Protein AF-A0A844DS55-F1 (afdb_monomer_lite)

Foldseek 3Di:
DDPPDWAFLVVVLVVVLVVCVVVVHDPVVSVVSSVVSVLLCVQCVVVVHGTPVPDDPVSVVVSVVVD

Secondary structure (DSSP, 8-state):
-------BHHHHHHHHHHHHHHTT--HHHHHHHHHHHHHHHHHHHHTT--BGGG--HHHHHHHHHH-

Sequence (67 aa):
MIQKVVFMLERDVELFIEHCELKGLSKKTIGSYEQTMRLFIKFSNEQGIVQTEKVTHMMVQNYISVN

Radius of gyration: 13.45 Å; chains: 1; bounding box: 36×34×30 Å

InterPro domains:
  IPR004107 Integrase, SAM-like, N-terminal [PF02899] (15-64)
  IPR010998 Integrase/recombinase, N-terminal [G3DSA:1.10.150.130] (4-66)
  IPR044068 Core-binding (CB) domain [PS51900] (7-67)

pLDDT: mean 93.34, std 10.74, range [41.16, 98.69]

Organism: NCBI:txid853

Structure (mmCIF, N/CA/C/O backbone):
data_AF-A0A844DS55-F1
#
_entry.id   AF-A0A844DS55-F1
#
loop_
_atom_site.group_PDB
_atom_site.id
_atom_site.type_symbol
_atom_site.label_atom_id
_atom_site.label_alt_id
_atom_site.label_comp_id
_atom_site.label_asym_id
_atom_site.label_entity_id
_atom_site.label_seq_id
_atom_site.pdbx_PDB_ins_code
_atom_site.Cartn_x
_atom_site.Cartn_y
_atom_site.Cartn_z
_atom_site.occupancy
_atom_site.B_iso_or_equiv
_atom_site.auth_seq_id
_atom_site.auth_comp_id
_atom_site.auth_asym_id
_atom_site.auth_atom_id
_atom_site.pdbx_PDB_model_num
ATOM 1 N N . MET A 1 1 ? -21.979 -23.520 -5.838 1.00 41.16 1 MET A N 1
ATOM 2 C CA . MET A 1 1 ? -21.281 -22.865 -4.711 1.00 41.16 1 MET A CA 1
ATOM 3 C C . MET A 1 1 ? -20.107 -22.109 -5.301 1.00 41.16 1 MET A C 1
ATOM 5 O O . MET A 1 1 ? -19.260 -22.748 -5.906 1.00 41.16 1 MET A O 1
ATOM 9 N N . ILE A 1 2 ? -20.096 -20.780 -5.240 1.00 57.44 2 ILE A N 1
ATOM 10 C CA . ILE A 1 2 ? -18.944 -19.998 -5.704 1.00 57.44 2 ILE A CA 1
ATOM 11 C C . ILE A 1 2 ? -17.995 -19.894 -4.510 1.00 57.44 2 ILE A C 1
ATOM 13 O O . ILE A 1 2 ? -18.387 -19.367 -3.469 1.00 57.44 2 ILE A O 1
ATOM 17 N N . GLN A 1 3 ? -16.788 -20.449 -4.629 1.00 53.25 3 GLN A N 1
ATOM 18 C CA . GLN A 1 3 ? -15.737 -20.285 -3.626 1.00 53.25 3 GLN A CA 1
ATOM 19 C C . GLN A 1 3 ? -15.425 -18.783 -3.533 1.00 53.25 3 GLN A C 1
ATOM 21 O O . GLN A 1 3 ? -14.998 -18.184 -4.520 1.00 53.25 3 GLN A O 1
ATOM 26 N N . LYS A 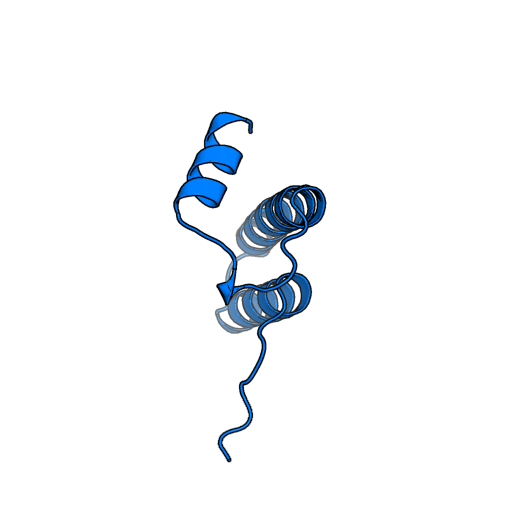1 4 ? -15.670 -18.148 -2.381 1.00 67.94 4 LYS A N 1
ATOM 27 C CA . LYS A 1 4 ? -15.187 -16.781 -2.150 1.00 67.94 4 LYS A CA 1
ATOM 28 C C . LYS A 1 4 ? -13.663 -16.839 -2.112 1.00 67.94 4 LYS A C 1
ATOM 30 O O . LYS A 1 4 ? -13.098 -17.446 -1.207 1.00 67.94 4 LYS A O 1
ATOM 35 N N . VAL A 1 5 ? -13.020 -16.250 -3.113 1.00 75.62 5 VAL A N 1
ATOM 36 C CA . VAL A 1 5 ? -11.578 -16.000 -3.083 1.00 75.62 5 VAL A CA 1
ATOM 37 C C . VAL A 1 5 ? -11.340 -14.909 -2.042 1.00 75.62 5 VAL A C 1
ATOM 39 O O . VAL A 1 5 ? -11.987 -13.866 -2.097 1.00 75.62 5 VAL A O 1
ATOM 42 N N . VAL A 1 6 ? -10.475 -15.193 -1.070 1.00 80.62 6 VAL A N 1
ATOM 43 C CA . VAL A 1 6 ? -10.059 -14.253 -0.022 1.00 80.62 6 VAL A CA 1
ATOM 44 C C . VAL A 1 6 ? -8.690 -13.711 -0.405 1.00 80.62 6 VAL A C 1
ATOM 46 O O . VAL A 1 6 ? -7.798 -14.491 -0.751 1.00 80.62 6 VAL A O 1
ATOM 49 N N . PHE A 1 7 ? -8.540 -12.394 -0.348 1.00 88.44 7 PHE A N 1
ATOM 50 C CA . PHE A 1 7 ? -7.327 -11.686 -0.730 1.00 88.44 7 PHE A CA 1
ATOM 51 C C . PHE A 1 7 ? -6.587 -11.242 0.533 1.00 88.44 7 PHE A C 1
ATOM 53 O O . PHE A 1 7 ? -7.170 -10.622 1.421 1.00 88.44 7 PHE A O 1
ATOM 60 N N . MET A 1 8 ? -5.315 -11.619 0.658 1.00 95.00 8 MET A N 1
ATOM 61 C CA . MET A 1 8 ? -4.518 -11.372 1.864 1.00 95.00 8 MET A CA 1
ATOM 62 C C . MET A 1 8 ? -3.538 -10.240 1.588 1.00 95.00 8 MET A C 1
ATOM 64 O O . MET A 1 8 ? -2.786 -10.330 0.622 1.00 95.00 8 MET A O 1
ATOM 68 N N . LEU A 1 9 ? -3.498 -9.228 2.457 1.00 94.56 9 LEU A N 1
ATOM 69 C CA . LEU A 1 9 ? -2.720 -8.005 2.228 1.00 94.56 9 LEU A CA 1
ATOM 70 C C . LEU A 1 9 ? -1.241 -8.273 1.934 1.00 94.56 9 LEU A C 1
ATOM 72 O O . LEU A 1 9 ? -0.695 -7.713 0.990 1.00 94.56 9 LEU A O 1
ATOM 76 N N . GLU A 1 10 ? -0.601 -9.149 2.711 1.00 95.06 10 GLU A N 1
ATOM 77 C CA . GLU A 1 10 ? 0.812 -9.495 2.508 1.00 95.06 10 GLU A CA 1
ATOM 78 C C . GLU A 1 10 ? 1.053 -10.111 1.128 1.00 95.06 10 GLU A C 1
ATOM 80 O O . GLU A 1 10 ? 1.913 -9.645 0.382 1.00 95.06 10 GLU A O 1
ATOM 85 N N . ARG A 1 11 ? 0.230 -11.096 0.753 1.00 95.56 11 ARG A N 1
ATOM 86 C CA . ARG A 1 11 ? 0.326 -11.771 -0.545 1.00 95.56 11 ARG A CA 1
ATOM 87 C C . ARG A 1 11 ? 0.025 -10.823 -1.704 1.00 95.56 11 ARG A C 1
ATOM 89 O O . ARG A 1 11 ? 0.683 -10.883 -2.736 1.00 95.56 11 ARG A O 1
ATOM 96 N N . ASP A 1 12 ? -0.972 -9.964 -1.558 1.00 96.12 12 ASP A N 1
ATOM 97 C CA . ASP A 1 12 ? -1.363 -9.034 -2.614 1.00 96.12 12 ASP A CA 1
ATOM 98 C C . ASP A 1 12 ? -0.303 -7.956 -2.839 1.00 96.12 12 ASP A C 1
ATOM 100 O O . ASP A 1 12 ? -0.072 -7.553 -3.979 1.00 96.12 12 ASP A O 1
ATOM 104 N N . VAL A 1 13 ? 0.378 -7.517 -1.776 1.00 96.81 13 VAL A N 1
ATOM 105 C CA . VAL A 1 13 ? 1.528 -6.617 -1.901 1.00 96.81 13 VAL A CA 1
ATOM 106 C C . VAL A 1 13 ? 2.685 -7.316 -2.609 1.00 96.81 13 VAL A C 1
ATOM 108 O O . VAL A 1 13 ? 3.275 -6.710 -3.497 1.00 96.81 13 VAL A O 1
ATOM 111 N N . GLU A 1 14 ? 2.979 -8.583 -2.306 1.00 97.56 14 GLU A N 1
ATOM 112 C CA . GLU A 1 14 ? 3.988 -9.352 -3.055 1.00 97.56 14 GLU A CA 1
ATOM 113 C C . GLU A 1 14 ? 3.644 -9.446 -4.549 1.00 97.56 14 GLU A C 1
ATOM 115 O O . GLU A 1 14 ? 4.481 -9.124 -5.392 1.00 97.56 14 GLU A O 1
ATOM 120 N N . LEU A 1 15 ? 2.392 -9.784 -4.884 1.00 97.94 15 LEU A N 1
ATOM 121 C CA . LEU A 1 15 ? 1.912 -9.836 -6.271 1.00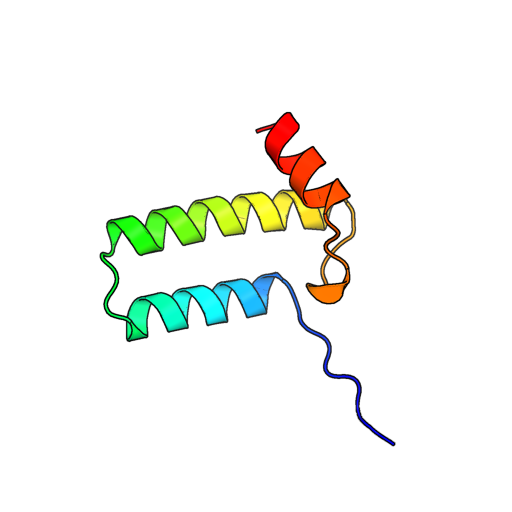 97.94 15 LEU A CA 1
ATOM 122 C C . LEU A 1 15 ? 1.978 -8.467 -6.966 1.00 97.94 15 LEU A C 1
ATOM 124 O O . LEU A 1 15 ? 2.273 -8.381 -8.159 1.00 97.94 15 LEU A O 1
ATOM 128 N N . PHE A 1 16 ? 1.710 -7.382 -6.239 1.00 97.75 16 PHE A N 1
ATOM 129 C CA . PHE A 1 16 ? 1.846 -6.026 -6.762 1.00 97.75 16 PHE A CA 1
ATOM 130 C C . PHE A 1 16 ? 3.309 -5.673 -7.063 1.00 97.75 16 PHE A C 1
ATOM 132 O O . PHE A 1 16 ? 3.591 -5.097 -8.116 1.00 97.75 16 PHE A O 1
ATOM 139 N N . ILE A 1 17 ? 4.244 -6.046 -6.187 1.00 98.38 17 ILE A N 1
ATOM 140 C CA . ILE A 1 17 ? 5.676 -5.825 -6.415 1.00 98.38 17 ILE A CA 1
ATOM 141 C C . ILE A 1 17 ? 6.176 -6.642 -7.611 1.00 98.38 17 ILE A C 1
ATOM 143 O O . ILE A 1 17 ? 6.818 -6.069 -8.492 1.00 98.38 17 ILE A O 1
ATOM 147 N N . GLU A 1 18 ? 5.795 -7.917 -7.720 1.00 98.44 18 GLU A N 1
ATOM 148 C CA . GLU A 1 18 ? 6.088 -8.751 -8.896 1.00 98.44 18 GLU A CA 1
ATOM 149 C C . GLU A 1 18 ? 5.536 -8.109 -10.182 1.00 98.44 18 GLU A C 1
ATOM 151 O O . GLU A 1 18 ? 6.222 -8.012 -11.203 1.00 98.44 18 GLU A O 1
ATOM 156 N N . HIS A 1 19 ? 4.312 -7.575 -10.136 1.00 98.44 19 HIS A N 1
ATOM 157 C CA . HIS A 1 19 ? 3.740 -6.847 -11.265 1.00 98.44 19 HIS A CA 1
ATOM 158 C C . HIS A 1 19 ? 4.573 -5.615 -11.653 1.00 98.44 19 HIS A C 1
ATOM 160 O O . HIS A 1 19 ? 4.780 -5.354 -12.842 1.00 98.44 19 HIS A O 1
ATOM 166 N N . CYS A 1 20 ? 5.060 -4.846 -10.677 1.00 98.56 20 CYS A N 1
ATOM 167 C CA . CYS A 1 20 ? 5.919 -3.690 -10.924 1.00 98.56 20 CYS A CA 1
ATOM 168 C C . CYS A 1 20 ? 7.266 -4.077 -11.557 1.00 98.56 20 CYS A C 1
ATOM 170 O O . CYS A 1 20 ? 7.751 -3.356 -12.436 1.00 98.56 20 CYS A O 1
ATOM 172 N N . GLU A 1 21 ? 7.843 -5.210 -11.155 1.00 98.38 21 GLU A N 1
ATOM 173 C CA . GLU A 1 21 ? 9.045 -5.777 -11.773 1.00 98.38 21 GLU A CA 1
ATOM 174 C C . GLU A 1 21 ? 8.792 -6.162 -13.235 1.00 98.38 21 GLU A C 1
ATOM 176 O O . GLU A 1 21 ? 9.534 -5.733 -14.121 1.00 98.38 21 GLU A O 1
ATOM 181 N N . LEU A 1 22 ? 7.694 -6.875 -13.516 1.00 98.56 22 LEU A N 1
ATOM 182 C CA . LEU A 1 22 ? 7.294 -7.256 -14.878 1.00 98.56 22 LEU A CA 1
ATOM 183 C C . LEU A 1 22 ? 7.016 -6.044 -15.779 1.00 98.56 22 LEU A C 1
ATOM 185 O O . LEU A 1 22 ? 7.246 -6.093 -16.988 1.00 98.56 22 LEU A O 1
ATOM 189 N N . LYS A 1 23 ? 6.537 -4.937 -15.202 1.00 98.38 23 LYS A N 1
ATOM 190 C CA . LYS A 1 23 ? 6.345 -3.660 -15.905 1.00 98.38 23 LYS A CA 1
ATOM 191 C C . LYS A 1 23 ? 7.646 -2.906 -16.181 1.00 98.38 23 LYS A C 1
ATOM 193 O O . LYS A 1 23 ? 7.604 -1.902 -16.890 1.00 98.38 23 LYS A O 1
ATOM 198 N N . GLY A 1 24 ? 8.779 -3.363 -15.650 1.00 98.38 24 GLY A N 1
ATOM 199 C CA . GLY A 1 24 ? 10.079 -2.730 -15.851 1.00 98.38 24 GLY A CA 1
ATOM 200 C C . GLY A 1 24 ? 10.228 -1.399 -15.113 1.00 98.38 24 GLY A C 1
ATOM 201 O O . GLY A 1 24 ? 10.953 -0.519 -15.581 1.00 98.38 24 GLY A O 1
ATOM 202 N N . LEU A 1 25 ? 9.537 -1.215 -13.979 1.00 98.56 25 LEU A N 1
ATOM 203 C CA . LEU A 1 25 ? 9.738 -0.026 -13.151 1.00 98.56 25 LEU A CA 1
ATOM 204 C C . LEU A 1 25 ? 11.166 0.012 -12.591 1.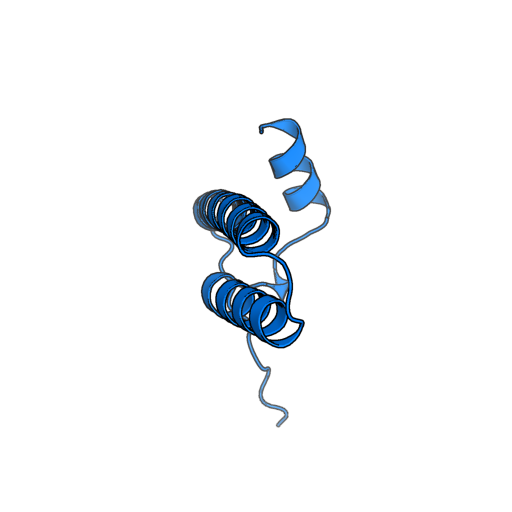00 98.56 25 LEU A C 1
ATOM 206 O O . LEU A 1 25 ? 11.822 -1.012 -12.398 1.00 98.56 25 LEU A O 1
ATOM 210 N N . SER A 1 26 ? 11.666 1.217 -12.306 1.00 98.69 26 SER A N 1
ATOM 211 C CA . SER A 1 26 ? 13.004 1.356 -11.732 1.00 98.69 26 SER A CA 1
ATOM 212 C C . SER A 1 26 ? 13.076 0.699 -10.349 1.00 98.69 26 SER A C 1
ATOM 214 O O . SER A 1 26 ? 12.124 0.779 -9.570 1.00 98.69 26 SER A O 1
ATOM 216 N N . LYS A 1 27 ? 14.241 0.146 -9.986 1.00 98.38 27 LYS A N 1
ATOM 217 C CA . LYS A 1 27 ? 14.471 -0.420 -8.641 1.00 98.38 27 LYS A CA 1
ATOM 218 C C . LYS A 1 27 ? 14.152 0.574 -7.521 1.00 98.38 27 LYS A C 1
ATOM 220 O O . LYS A 1 27 ? 13.639 0.185 -6.480 1.00 98.38 27 LYS A O 1
ATOM 225 N N . LYS A 1 28 ? 14.422 1.867 -7.746 1.00 98.38 28 LYS A N 1
ATOM 226 C CA . LYS A 1 28 ? 14.097 2.937 -6.793 1.00 98.38 28 LYS A CA 1
ATOM 227 C C . LYS A 1 28 ? 12.584 3.082 -6.605 1.00 98.38 28 LYS A C 1
ATOM 229 O O . LYS A 1 28 ? 12.126 3.224 -5.478 1.00 98.38 28 LYS A O 1
ATOM 234 N N . THR A 1 29 ? 11.821 3.046 -7.697 1.00 98.38 29 THR A N 1
ATOM 235 C CA . THR A 1 29 ? 10.352 3.117 -7.666 1.00 98.38 29 THR A CA 1
ATOM 236 C C . THR A 1 29 ? 9.769 1.912 -6.935 1.00 98.38 29 THR A C 1
ATOM 238 O O . THR A 1 29 ? 8.970 2.093 -6.023 1.00 98.38 29 THR A O 1
ATOM 241 N N . ILE A 1 30 ? 10.225 0.706 -7.284 1.00 98.69 30 ILE A N 1
ATOM 242 C CA . ILE A 1 30 ? 9.774 -0.546 -6.663 1.00 98.69 30 ILE A CA 1
ATOM 243 C C . ILE A 1 30 ? 10.075 -0.538 -5.163 1.00 98.69 30 ILE A C 1
ATOM 245 O O . ILE A 1 30 ? 9.169 -0.750 -4.364 1.00 98.69 30 ILE A O 1
ATOM 249 N N . GLY A 1 31 ? 11.306 -0.190 -4.772 1.00 98.31 31 GLY A N 1
ATOM 250 C CA . GLY A 1 31 ? 11.686 -0.111 -3.361 1.00 98.31 31 GLY A CA 1
ATOM 251 C C . GLY A 1 31 ? 10.858 0.906 -2.570 1.00 98.31 31 GLY A C 1
ATOM 252 O O . GLY A 1 31 ? 10.466 0.630 -1.440 1.00 98.31 31 GLY A O 1
ATOM 253 N N . SER A 1 32 ? 10.527 2.058 -3.169 1.00 98.50 32 SER A N 1
ATOM 254 C CA . SER A 1 32 ? 9.646 3.046 -2.532 1.00 98.50 32 SER A CA 1
ATOM 255 C C . SER A 1 32 ? 8.226 2.514 -2.338 1.00 98.50 32 SER A C 1
ATOM 257 O O . SER A 1 32 ? 7.636 2.743 -1.286 1.00 98.50 32 SER A O 1
ATOM 259 N N . TYR A 1 33 ? 7.670 1.820 -3.334 1.00 98.44 33 TYR A N 1
ATOM 260 C CA . TYR A 1 33 ? 6.344 1.216 -3.222 1.00 98.44 33 TYR A CA 1
ATOM 261 C C . TYR A 1 33 ? 6.318 0.122 -2.162 1.00 98.44 33 TYR A C 1
ATOM 263 O O . TYR A 1 33 ? 5.459 0.150 -1.284 1.00 98.44 33 TYR A O 1
ATOM 271 N N . GLU A 1 34 ? 7.279 -0.799 -2.204 1.00 98.25 34 GLU A N 1
ATOM 272 C CA . GLU A 1 34 ? 7.380 -1.892 -1.244 1.00 98.25 34 GLU A CA 1
ATOM 273 C C . GLU A 1 34 ? 7.480 -1.362 0.188 1.00 98.25 34 GLU A C 1
ATOM 275 O O . GLU A 1 34 ? 6.729 -1.795 1.060 1.00 98.25 34 GLU A O 1
ATOM 280 N N . GLN A 1 35 ? 8.348 -0.376 0.430 1.00 98.12 35 GLN A N 1
ATOM 281 C CA . GLN A 1 35 ? 8.499 0.229 1.749 1.00 98.12 35 GLN A CA 1
ATOM 282 C C . GLN A 1 35 ? 7.176 0.811 2.266 1.00 98.12 35 GLN A C 1
ATOM 284 O O . GLN A 1 35 ? 6.762 0.494 3.384 1.00 98.12 35 GLN A O 1
ATOM 289 N N . THR A 1 36 ? 6.500 1.644 1.468 1.00 97.62 36 THR A N 1
ATOM 290 C CA . THR A 1 36 ? 5.227 2.256 1.873 1.00 97.62 36 THR A CA 1
ATOM 291 C C . THR A 1 36 ? 4.144 1.201 2.096 1.00 97.62 36 THR A C 1
ATOM 293 O O . THR A 1 36 ? 3.420 1.275 3.087 1.00 97.62 36 THR A O 1
ATOM 296 N N . MET A 1 37 ? 4.050 0.189 1.229 1.00 97.69 37 MET A N 1
ATOM 297 C CA . MET A 1 37 ? 3.069 -0.889 1.375 1.00 97.69 37 MET A CA 1
ATOM 298 C C . MET A 1 37 ? 3.331 -1.746 2.618 1.00 97.69 37 MET A C 1
ATOM 300 O O . MET A 1 37 ? 2.388 -2.091 3.324 1.00 97.69 37 MET A O 1
ATOM 304 N N . ARG A 1 38 ? 4.594 -2.036 2.955 1.00 97.19 38 ARG A N 1
ATOM 305 C CA . ARG A 1 38 ? 4.945 -2.778 4.179 1.00 97.19 38 ARG A CA 1
ATOM 306 C C . ARG A 1 38 ? 4.600 -2.004 5.453 1.00 97.19 38 ARG A C 1
ATOM 308 O O . ARG A 1 38 ? 4.121 -2.603 6.414 1.00 97.19 38 ARG A O 1
ATOM 315 N N . LEU A 1 39 ? 4.794 -0.684 5.462 1.00 97.62 39 LEU A N 1
ATOM 316 C CA . LEU A 1 39 ? 4.352 0.171 6.571 1.00 97.62 39 LEU A CA 1
ATOM 317 C C . LEU A 1 39 ? 2.824 0.169 6.707 1.00 97.62 39 LEU A C 1
ATOM 319 O O . LEU A 1 39 ? 2.304 0.019 7.813 1.00 97.62 39 LEU A O 1
ATOM 323 N N . PHE A 1 40 ? 2.107 0.253 5.587 1.00 97.50 40 PHE A N 1
ATOM 324 C CA . PHE A 1 40 ? 0.649 0.178 5.579 1.00 97.50 40 PHE A CA 1
ATOM 325 C C . PHE A 1 40 ? 0.113 -1.190 6.040 1.00 97.50 40 PHE A C 1
ATOM 327 O O . PHE A 1 40 ? -0.855 -1.240 6.801 1.00 97.50 40 PHE A O 1
ATOM 334 N N . ILE A 1 41 ? 0.754 -2.298 5.644 1.00 97.12 41 ILE A N 1
ATOM 335 C CA . ILE A 1 41 ? 0.436 -3.645 6.151 1.00 97.12 41 ILE A CA 1
ATOM 336 C C . ILE A 1 41 ? 0.601 -3.685 7.667 1.00 97.12 41 ILE A C 1
ATOM 338 O O . ILE A 1 41 ? -0.304 -4.137 8.363 1.00 97.12 41 ILE A O 1
ATOM 342 N N . LYS A 1 42 ? 1.728 -3.186 8.189 1.00 96.88 42 LYS A N 1
ATOM 343 C CA . LYS A 1 42 ? 1.974 -3.157 9.635 1.00 96.88 42 LYS A CA 1
ATOM 344 C C . LYS A 1 42 ? 0.859 -2.407 10.370 1.00 96.88 42 LYS A C 1
ATOM 346 O O . LYS A 1 42 ? 0.284 -2.956 11.305 1.00 96.88 42 LYS A O 1
ATOM 351 N N . PHE A 1 43 ? 0.513 -1.207 9.904 1.00 96.81 43 PHE A N 1
ATOM 352 C CA . PHE A 1 43 ? -0.598 -0.428 10.456 1.00 96.81 43 PHE A CA 1
ATOM 353 C C . PHE A 1 43 ? -1.931 -1.192 10.387 1.00 96.81 43 PHE A C 1
ATOM 355 O O . PHE A 1 43 ? -2.686 -1.219 11.353 1.00 96.81 43 PHE A O 1
ATOM 362 N N . SER A 1 44 ? -2.221 -1.850 9.263 1.00 96.44 44 SER A N 1
ATOM 363 C CA . SER A 1 44 ? -3.463 -2.615 9.078 1.00 96.44 44 SER A CA 1
ATOM 364 C C . SER A 1 44 ? -3.542 -3.820 10.022 1.00 96.44 44 SER A C 1
ATOM 366 O O . SER A 1 44 ? -4.586 -4.053 10.636 1.00 96.44 44 SER A O 1
ATOM 368 N N . ASN A 1 45 ? -2.428 -4.532 10.210 1.00 95.62 45 ASN A N 1
ATOM 369 C CA . ASN A 1 45 ? -2.320 -5.664 11.128 1.00 95.62 45 ASN A CA 1
ATOM 370 C C . ASN A 1 45 ? -2.551 -5.242 12.588 1.00 95.62 45 ASN A C 1
ATOM 372 O O . ASN A 1 45 ? -3.239 -5.952 13.319 1.00 95.62 45 ASN A O 1
ATOM 376 N N . GLU A 1 46 ? -2.049 -4.075 13.004 1.00 95.56 46 GLU A N 1
ATOM 377 C CA . GLU A 1 46 ? -2.297 -3.508 14.342 1.00 95.56 46 GLU A CA 1
ATOM 378 C C . GLU A 1 46 ? -3.790 -3.220 14.592 1.00 95.56 46 GLU A C 1
ATOM 380 O O . GLU A 1 46 ? -4.251 -3.281 15.729 1.00 95.56 46 GLU A O 1
ATOM 385 N N . GLN A 1 47 ? -4.564 -2.985 13.528 1.00 93.62 47 GLN A N 1
ATOM 386 C CA . GLN A 1 47 ? -6.022 -2.817 13.572 1.00 93.62 47 GLN A CA 1
ATOM 387 C C . GLN A 1 47 ? -6.796 -4.137 13.375 1.00 93.62 47 GLN A C 1
ATOM 389 O O . GLN A 1 47 ? -8.024 -4.129 13.283 1.00 93.62 47 GLN A O 1
ATOM 394 N N . GLY A 1 48 ? -6.103 -5.280 13.281 1.00 95.62 48 GLY A N 1
ATOM 395 C CA . GLY A 1 48 ? -6.708 -6.598 13.058 1.00 95.62 48 GLY A CA 1
ATOM 396 C C . GLY A 1 48 ? -7.186 -6.844 11.623 1.00 95.62 48 GLY A C 1
ATOM 397 O O . GLY A 1 48 ? -8.006 -7.733 11.385 1.00 95.62 48 GLY A O 1
ATOM 398 N N . ILE A 1 49 ? -6.699 -6.062 10.657 1.00 95.81 49 ILE A N 1
ATOM 399 C CA . ILE A 1 49 ? -7.113 -6.132 9.257 1.00 95.81 49 ILE A CA 1
ATOM 400 C C . ILE A 1 49 ? -6.012 -6.780 8.426 1.00 95.81 49 ILE A C 1
ATOM 402 O O . ILE A 1 49 ? -4.986 -6.173 8.146 1.00 95.81 49 ILE A O 1
ATOM 406 N N . VAL A 1 50 ? -6.269 -8.021 8.012 1.00 95.56 50 VAL A N 1
ATOM 407 C 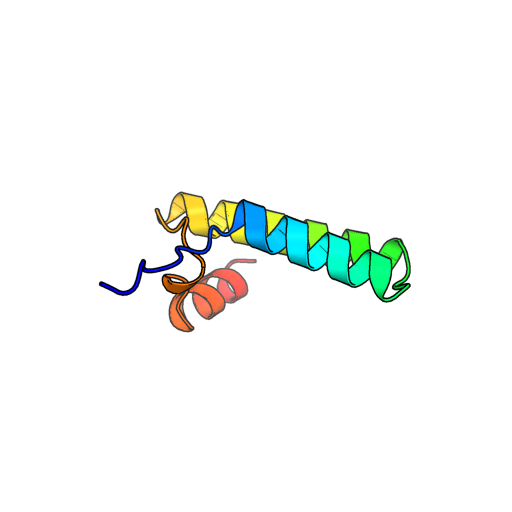CA . VAL A 1 50 ? -5.330 -8.861 7.244 1.00 95.56 50 VAL A CA 1
ATOM 408 C C . VAL A 1 50 ? -5.800 -9.139 5.810 1.00 95.56 50 VAL A C 1
ATOM 410 O O . VAL A 1 50 ? -5.029 -9.609 4.976 1.00 95.56 50 VAL A O 1
ATOM 413 N N . GLN A 1 51 ? -7.076 -8.861 5.525 1.00 95.88 51 GLN A N 1
ATOM 414 C CA . GLN A 1 51 ? -7.723 -9.103 4.235 1.00 95.88 51 GLN A CA 1
ATOM 415 C C . GLN A 1 51 ? -7.860 -7.800 3.451 1.00 95.88 51 GLN A C 1
ATOM 417 O O . GLN A 1 51 ? -8.320 -6.794 3.996 1.00 95.88 51 GLN A O 1
ATOM 422 N N . THR A 1 52 ? -7.527 -7.829 2.165 1.00 94.56 52 THR A N 1
ATOM 423 C CA . THR A 1 52 ? -7.550 -6.649 1.291 1.00 94.56 52 THR A CA 1
ATOM 424 C C . THR A 1 52 ? -8.954 -6.061 1.180 1.00 94.56 52 THR A C 1
ATOM 426 O O . THR A 1 52 ? -9.136 -4.852 1.302 1.00 94.56 52 THR A O 1
ATOM 429 N N . GLU A 1 53 ? -9.984 -6.904 1.067 1.00 94.12 53 GLU A N 1
ATOM 430 C CA . GLU A 1 53 ? -11.388 -6.480 0.999 1.00 94.12 53 GLU A CA 1
ATOM 431 C C . GLU A 1 53 ? -11.916 -5.821 2.283 1.00 94.12 53 GLU A C 1
ATOM 433 O O . GLU A 1 53 ? -13.021 -5.275 2.298 1.00 94.12 53 GLU A O 1
ATOM 438 N N . LYS A 1 54 ? -11.161 -5.904 3.382 1.00 95.31 54 LYS A N 1
ATOM 439 C CA . LYS A 1 54 ? -11.500 -5.267 4.657 1.00 95.31 54 LYS A CA 1
ATOM 440 C C . LYS A 1 54 ? -10.861 -3.891 4.813 1.00 95.31 54 LYS A C 1
ATOM 442 O O . LYS A 1 54 ? -11.242 -3.167 5.731 1.00 95.31 54 LYS A O 1
ATOM 447 N N . VAL A 1 55 ? -9.951 -3.502 3.919 1.00 95.44 55 VAL A N 1
ATOM 448 C CA . VAL A 1 55 ? -9.402 -2.147 3.891 1.00 95.44 55 VAL A CA 1
ATOM 449 C C . VAL A 1 55 ? -10.482 -1.173 3.430 1.00 95.44 55 VAL A C 1
ATOM 451 O O . VAL A 1 55 ? -11.037 -1.286 2.340 1.00 95.44 55 VAL A O 1
ATOM 454 N N . THR A 1 56 ? -10.780 -0.189 4.275 1.00 95.88 56 THR A N 1
ATOM 455 C CA . THR A 1 56 ? -11.769 0.855 3.981 1.00 95.88 56 THR A CA 1
ATOM 456 C C . THR A 1 56 ? -11.091 2.185 3.680 1.00 95.88 56 THR A C 1
ATOM 458 O O . THR A 1 56 ? -9.975 2.448 4.128 1.00 95.88 56 THR A O 1
ATOM 461 N N . HIS A 1 57 ? -11.804 3.082 2.996 1.00 95.75 57 HIS A N 1
ATOM 462 C CA . HIS A 1 57 ? -11.339 4.454 2.786 1.00 95.75 57 HIS A CA 1
ATOM 463 C C . HIS A 1 57 ? -10.975 5.156 4.108 1.00 95.75 57 HIS A C 1
ATOM 465 O O . HIS A 1 57 ? -9.966 5.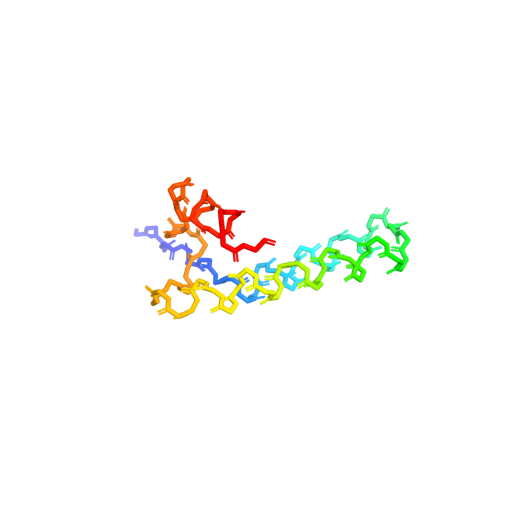848 4.178 1.00 95.75 57 HIS A O 1
ATOM 471 N N . MET A 1 58 ? -11.759 4.942 5.173 1.00 95.69 58 MET A N 1
ATOM 472 C CA . MET A 1 58 ? -11.493 5.541 6.485 1.00 95.69 58 MET A CA 1
ATOM 473 C C . MET A 1 58 ? -10.154 5.077 7.065 1.00 95.69 58 MET A C 1
ATOM 475 O O . MET A 1 58 ? -9.406 5.882 7.605 1.00 95.69 58 MET A O 1
ATOM 479 N N . MET A 1 59 ? -9.814 3.795 6.915 1.00 94.44 59 MET A N 1
ATOM 480 C CA . MET A 1 59 ? -8.518 3.282 7.366 1.00 94.44 59 MET A CA 1
ATOM 481 C C . MET A 1 59 ? -7.352 3.901 6.602 1.00 94.44 59 MET A C 1
ATOM 483 O O . MET A 1 59 ? -6.335 4.220 7.208 1.00 94.44 59 MET A O 1
ATOM 487 N N . VAL A 1 60 ? -7.504 4.092 5.289 1.00 96.00 60 VAL A N 1
ATOM 488 C CA . VAL A 1 60 ? -6.485 4.758 4.469 1.00 96.00 60 VAL A CA 1
ATOM 489 C C . VAL A 1 60 ? -6.291 6.202 4.933 1.00 96.00 60 VAL A C 1
ATOM 491 O O . VAL A 1 60 ? -5.156 6.629 5.123 1.00 96.00 60 VAL A O 1
ATOM 494 N N . GLN A 1 61 ? -7.377 6.934 5.201 1.00 97.00 61 GLN A N 1
ATOM 495 C CA . GLN A 1 61 ? -7.295 8.290 5.757 1.00 97.00 61 GLN A CA 1
ATOM 496 C C . GLN A 1 61 ? -6.626 8.312 7.137 1.00 97.00 61 GLN A C 1
ATOM 498 O O . GLN A 1 61 ? -5.783 9.166 7.390 1.00 97.00 61 GLN A O 1
ATOM 503 N N . ASN A 1 62 ? -6.947 7.348 8.004 1.00 95.19 62 ASN A N 1
ATOM 504 C CA . ASN A 1 62 ? -6.320 7.231 9.321 1.00 95.19 62 ASN A CA 1
ATOM 505 C C . ASN A 1 62 ? -4.819 6.933 9.227 1.00 95.19 62 ASN A C 1
ATOM 507 O O . ASN A 1 62 ? -4.055 7.453 10.026 1.00 95.19 62 ASN A O 1
ATOM 511 N N . TYR A 1 63 ? -4.386 6.114 8.265 1.00 96.62 63 TYR A N 1
ATOM 512 C CA . TYR A 1 63 ? -2.963 5.857 8.044 1.00 96.62 63 TYR A CA 1
ATOM 513 C C . TYR A 1 63 ? -2.220 7.127 7.607 1.00 96.62 63 TYR A C 1
ATOM 515 O O . TYR A 1 63 ? -1.162 7.428 8.155 1.00 96.62 63 TYR A O 1
ATOM 523 N N . ILE A 1 64 ? -2.794 7.874 6.657 1.00 96.38 64 ILE A N 1
ATOM 524 C CA . ILE A 1 64 ? -2.213 9.109 6.103 1.00 96.38 64 ILE A CA 1
ATOM 525 C C . ILE A 1 64 ? -2.187 10.244 7.135 1.00 96.38 64 ILE A C 1
ATOM 527 O O . ILE A 1 64 ? -1.330 11.115 7.071 1.00 96.38 64 ILE A O 1
ATOM 531 N N . SER A 1 65 ? -3.125 10.284 8.084 1.00 95.31 65 SER A N 1
A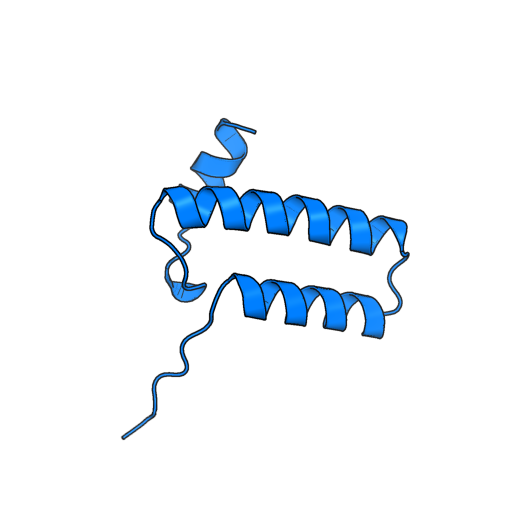TOM 532 C CA . SER A 1 65 ? -3.155 11.354 9.087 1.00 95.31 65 SER A CA 1
ATOM 533 C C . SER A 1 65 ? -2.123 11.182 10.206 1.00 95.31 65 SER A C 1
ATOM 535 O O . SER A 1 65 ? -1.846 12.149 10.915 1.00 95.31 65 SER A O 1
ATOM 537 N N . VAL A 1 66 ? -1.562 9.979 10.375 1.00 89.94 66 VAL A N 1
ATOM 538 C CA . VAL A 1 66 ? -0.613 9.654 11.457 1.00 89.94 66 VAL A CA 1
ATOM 539 C C . VAL A 1 66 ? 0.800 9.307 10.969 1.00 89.94 66 VAL A C 1
ATOM 541 O O . VAL A 1 66 ? 1.661 9.041 11.806 1.00 89.94 66 VAL A O 1
ATOM 544 N N . ASN A 1 67 ? 1.050 9.324 9.653 1.00 82.56 67 ASN A N 1
ATOM 545 C CA . ASN A 1 67 ? 2.357 9.083 9.018 1.00 82.56 67 ASN A CA 1
ATOM 546 C C . ASN A 1 67 ? 2.607 10.079 7.886 1.00 82.56 67 ASN A C 1
ATOM 548 O O . ASN A 1 67 ? 3.781 10.472 7.709 1.00 82.56 67 ASN A O 1
#